Protein AF-A0A9D7LNY9-F1 (afdb_monomer_lite)

Secondary structure (DSSP, 8-state):
-TTS----EEEE-TT--SSHHHHHHHHHHTT-SSEEEE-HHHHHHHHH-THHHHHHHT--S-EEE---HHHHHHHHHHHHHHHHHHTT----------PPPPPP----------

Radius of gyration: 28.65 Å; chains: 1; bounding box: 80×54×70 Å

InterPro domains:
  IPR000631 ATP/ADP-dependent (S)-NAD(P)H-hydrate dehydratase [PF01256] (6-88)
  IPR000631 ATP/ADP-dependent (S)-NAD(P)H-hydrate dehydratase [PS51383] (1-114)
  IPR029056 Ribokinase-like [G3DSA:3.40.1190.20] (2-103)
  IPR029056 Ribokinase-like [SSF53613] (5-76)

Sequence (114 aa):
MLLQTDLQALACGPGLGRSAEALRLLEQSLNAPVQLLLDADALNLLADDGRIDGRLYNRVGPTIPDPAPAEAARLLIARSAKFRATASARPRTGRALSQPHCPERLRHSDCHDH

pLDDT: mean 74.46, std 19.31, range [33.19, 93.5]

Structure (mmCIF, N/CA/C/O backbone):
data_AF-A0A9D7LNY9-F1
#
_entry.id   AF-A0A9D7LNY9-F1
#
loop_
_atom_site.group_PDB
_atom_site.id
_atom_site.type_symbol
_atom_site.label_atom_id
_atom_site.label_alt_id
_atom_site.label_comp_id
_atom_site.label_asym_id
_atom_site.label_entity_id
_atom_site.label_seq_id
_atom_site.pdbx_PDB_ins_code
_atom_site.Cartn_x
_atom_site.Cartn_y
_atom_site.Cartn_z
_atom_site.occupancy
_atom_site.B_iso_or_equiv
_atom_site.auth_seq_id
_atom_site.auth_comp_id
_atom_site.auth_asym_id
_atom_site.auth_atom_id
_atom_site.pdbx_PDB_model_num
ATOM 1 N N . MET A 1 1 ? -13.877 -7.580 28.215 1.00 45.44 1 MET A N 1
ATOM 2 C CA . MET A 1 1 ? -14.579 -8.097 27.025 1.00 45.44 1 MET A CA 1
ATOM 3 C C . MET A 1 1 ? -13.853 -7.538 25.803 1.00 45.44 1 MET A C 1
ATOM 5 O O . MET A 1 1 ? -13.973 -6.355 25.542 1.00 45.44 1 MET A O 1
ATOM 9 N N . LEU A 1 2 ? -13.009 -8.339 25.145 1.00 57.00 2 LEU A N 1
ATOM 10 C CA . LEU A 1 2 ? -12.106 -7.911 24.053 1.00 57.00 2 LEU A CA 1
ATOM 11 C C . LEU A 1 2 ? -12.803 -7.738 22.684 1.00 57.00 2 LEU A C 1
ATOM 13 O O . LEU A 1 2 ? -12.152 -7.447 21.691 1.00 57.00 2 LEU A O 1
ATOM 17 N N . LEU A 1 3 ? -14.112 -7.998 22.622 1.00 62.44 3 LEU A N 1
ATOM 18 C CA . LEU A 1 3 ? -14.866 -8.199 21.377 1.00 62.44 3 LEU A CA 1
ATOM 19 C C . LEU A 1 3 ? -15.822 -7.040 21.039 1.00 62.44 3 LEU A C 1
ATOM 21 O O . LEU A 1 3 ? -16.496 -7.091 20.019 1.00 62.44 3 LEU A O 1
ATOM 25 N N . GLN A 1 4 ? -15.883 -5.999 21.877 1.00 62.31 4 GLN A N 1
ATOM 26 C CA . GLN A 1 4 ? -16.605 -4.747 21.602 1.00 62.31 4 GLN A CA 1
ATOM 27 C C . GLN A 1 4 ? -15.602 -3.620 21.351 1.00 62.31 4 GLN A C 1
ATOM 29 O O . GLN A 1 4 ? -15.582 -2.620 22.064 1.00 62.31 4 GLN A O 1
ATOM 34 N N . THR A 1 5 ? -14.713 -3.812 20.384 1.00 62.81 5 THR A N 1
ATOM 35 C CA . THR A 1 5 ? -13.703 -2.809 20.046 1.00 62.81 5 THR A CA 1
ATOM 36 C C . THR A 1 5 ? -13.866 -2.426 18.589 1.00 62.81 5 THR A C 1
ATOM 38 O O . THR A 1 5 ? -13.820 -3.291 17.717 1.00 62.81 5 THR A O 1
ATOM 41 N N . ASP A 1 6 ? -14.071 -1.133 18.346 1.00 78.50 6 ASP A N 1
ATOM 42 C CA . ASP A 1 6 ? -14.089 -0.556 17.003 1.00 78.50 6 ASP A CA 1
ATOM 43 C C . ASP A 1 6 ? -12.780 -0.867 16.280 1.00 78.50 6 ASP A C 1
ATOM 45 O O . ASP A 1 6 ? -11.744 -0.967 16.922 1.00 78.50 6 ASP A O 1
ATOM 49 N N . LEU A 1 7 ? -12.787 -1.015 14.958 1.00 81.94 7 LEU A N 1
ATOM 50 C CA . LEU A 1 7 ? -11.560 -1.274 14.201 1.00 81.94 7 LEU A CA 1
ATOM 51 C C . LEU A 1 7 ? -10.532 -0.147 14.442 1.00 81.94 7 LEU A C 1
ATOM 53 O O . LEU A 1 7 ? -10.827 1.012 14.174 1.00 81.94 7 LEU A O 1
ATOM 57 N N . GLN A 1 8 ? -9.327 -0.463 14.930 1.00 86.62 8 GLN A N 1
ATOM 58 C CA . GLN A 1 8 ? -8.290 0.550 15.206 1.00 86.62 8 GLN A CA 1
ATOM 59 C C . GLN A 1 8 ? -7.283 0.722 14.064 1.00 86.62 8 GLN A C 1
ATOM 61 O O . GLN A 1 8 ? -6.704 1.801 13.902 1.00 86.62 8 GLN A O 1
ATOM 66 N N . ALA A 1 9 ? -7.058 -0.334 13.280 1.00 89.19 9 ALA A N 1
ATOM 67 C CA . ALA A 1 9 ? -6.094 -0.347 12.189 1.00 89.19 9 ALA A CA 1
ATOM 68 C C . ALA A 1 9 ? -6.515 -1.316 11.077 1.00 89.19 9 ALA A C 1
ATOM 70 O O . ALA A 1 9 ? -7.183 -2.318 11.328 1.00 89.19 9 ALA A O 1
ATOM 71 N N . LEU A 1 10 ? -6.091 -1.017 9.855 1.00 91.50 10 LEU A N 1
ATOM 72 C CA . LEU A 1 10 ? -6.302 -1.807 8.651 1.00 91.50 10 LEU A CA 1
ATOM 73 C C . LEU A 1 10 ? -4.948 -2.058 7.984 1.00 91.50 10 LEU A C 1
ATOM 75 O O . LEU A 1 10 ? -4.171 -1.124 7.809 1.00 91.50 10 LEU A O 1
ATOM 79 N N . ALA A 1 11 ? -4.673 -3.298 7.589 1.00 91.06 11 ALA A N 1
ATOM 80 C CA . ALA A 1 11 ? -3.534 -3.633 6.740 1.00 91.06 11 ALA A CA 1
ATOM 81 C C . ALA A 1 11 ? -4.033 -3.951 5.327 1.00 91.06 11 ALA A C 1
ATOM 83 O O . ALA A 1 11 ? -5.020 -4.667 5.163 1.00 91.06 11 ALA A O 1
ATOM 84 N N . CYS A 1 12 ? -3.368 -3.406 4.312 1.00 91.06 12 CYS A N 1
ATOM 85 C CA . CYS A 1 12 ? -3.715 -3.591 2.909 1.00 91.06 12 CYS A CA 1
ATOM 86 C C . CYS A 1 12 ? -2.449 -3.929 2.118 1.00 91.06 12 CYS A C 1
ATOM 88 O O . CYS A 1 12 ? -1.473 -3.182 2.168 1.00 91.06 12 CYS A O 1
ATOM 90 N N . GLY A 1 13 ? -2.464 -5.049 1.394 1.00 89.31 13 GLY A N 1
ATOM 91 C CA . GLY A 1 13 ? -1.297 -5.475 0.627 1.00 89.31 13 GLY A CA 1
ATOM 92 C C . GLY A 1 13 ? -1.293 -6.954 0.266 1.00 89.31 13 GLY A C 1
ATOM 93 O O . GLY A 1 13 ? -1.518 -7.277 -0.895 1.00 89.31 13 GLY A O 1
ATOM 94 N N . PRO A 1 14 ? -1.054 -7.872 1.214 1.00 86.94 14 PRO A N 1
ATOM 95 C CA . PRO A 1 14 ? -0.834 -9.278 0.886 1.00 86.94 14 PRO A CA 1
ATOM 96 C C . PRO A 1 14 ? -2.032 -9.929 0.178 1.00 86.94 14 PRO A C 1
ATOM 98 O O . PRO A 1 14 ? -3.123 -10.017 0.739 1.00 86.94 14 PRO A O 1
ATOM 101 N N . GLY A 1 15 ? -1.822 -10.411 -1.051 1.00 86.19 15 GLY A N 1
ATOM 102 C CA . GLY A 1 15 ? -2.832 -11.153 -1.813 1.00 86.19 15 GLY A CA 1
ATOM 103 C C . GLY A 1 15 ? -3.926 -10.287 -2.441 1.00 86.19 15 GLY A C 1
ATOM 104 O O . GLY A 1 15 ? -4.917 -10.830 -2.930 1.00 86.19 15 GLY A O 1
ATOM 105 N N . LEU A 1 16 ? -3.760 -8.961 -2.453 1.00 88.31 16 LEU A N 1
ATOM 106 C CA . LEU A 1 16 ? -4.693 -8.038 -3.101 1.00 88.31 16 LEU A CA 1
ATOM 107 C C . LEU A 1 16 ? -4.643 -8.184 -4.632 1.00 88.31 16 LEU A C 1
ATOM 109 O O . LEU A 1 16 ? -5.654 -8.018 -5.317 1.00 88.31 16 LEU A O 1
ATOM 113 N N . GLY A 1 17 ? -3.471 -8.525 -5.174 1.00 90.12 17 GLY A N 1
ATOM 114 C CA . GLY A 1 17 ? -3.232 -8.626 -6.607 1.00 90.12 17 GLY A CA 1
ATOM 115 C C . GLY A 1 17 ? -3.223 -7.266 -7.312 1.00 90.12 17 GLY A C 1
ATOM 116 O O . GLY A 1 17 ? -2.991 -6.222 -6.710 1.00 90.12 17 GLY A O 1
ATOM 117 N N . ARG A 1 18 ? -3.446 -7.281 -8.633 1.00 89.88 18 ARG A N 1
ATOM 118 C CA . ARG A 1 18 ? -3.304 -6.100 -9.515 1.00 89.88 18 ARG A CA 1
ATOM 119 C C . ARG A 1 18 ? -4.527 -5.808 -10.387 1.00 89.88 18 ARG A C 1
ATOM 121 O O . ARG A 1 18 ? -4.425 -5.170 -11.430 1.00 89.88 18 ARG A O 1
ATOM 128 N N . SER A 1 19 ? -5.683 -6.345 -10.015 1.00 92.75 19 SER A N 1
ATOM 129 C CA . SER A 1 19 ? -6.918 -6.160 -10.778 1.00 92.75 19 SER A CA 1
ATOM 130 C C . SER A 1 19 ? -7.521 -4.766 -10.554 1.00 92.75 19 SER A C 1
ATOM 132 O O . SER A 1 19 ? -7.166 -4.049 -9.621 1.00 92.75 19 SER A O 1
ATOM 134 N N . ALA A 1 20 ? -8.501 -4.384 -11.377 1.00 90.44 20 ALA A N 1
ATOM 135 C CA . ALA A 1 20 ? -9.287 -3.174 -11.121 1.00 90.44 20 ALA A CA 1
ATOM 136 C C . ALA A 1 20 ? -10.037 -3.235 -9.772 1.00 90.44 20 ALA A C 1
ATOM 138 O O . ALA A 1 20 ? -10.265 -2.205 -9.139 1.00 90.44 20 ALA A O 1
ATOM 139 N N . GLU A 1 21 ? -10.384 -4.440 -9.310 1.00 91.81 21 GLU A N 1
ATOM 140 C CA . GLU A 1 21 ? -10.997 -4.635 -7.995 1.00 91.81 21 GLU A CA 1
ATOM 141 C C . GLU A 1 21 ? -9.986 -4.415 -6.864 1.00 91.81 21 GLU A C 1
ATOM 143 O O . GLU A 1 21 ? -10.301 -3.743 -5.886 1.00 91.81 21 GLU A O 1
ATOM 148 N N . ALA A 1 22 ? -8.743 -4.879 -7.033 1.00 92.31 22 ALA A N 1
ATOM 149 C CA . ALA A 1 22 ? -7.640 -4.599 -6.112 1.00 92.31 22 ALA A CA 1
ATOM 150 C C . ALA A 1 22 ? -7.459 -3.086 -5.906 1.00 92.31 22 ALA A C 1
ATOM 152 O O . ALA A 1 22 ? -7.364 -2.602 -4.777 1.00 92.31 22 ALA A O 1
ATOM 153 N N . LEU A 1 23 ? -7.516 -2.326 -7.003 1.00 91.88 23 LEU A N 1
ATOM 154 C CA . LEU A 1 23 ? -7.465 -0.869 -6.974 1.00 91.88 23 LEU A CA 1
ATOM 155 C C . LEU A 1 23 ? -8.659 -0.260 -6.219 1.00 91.88 23 LEU A C 1
ATOM 157 O O . LEU A 1 23 ? -8.466 0.607 -5.367 1.00 91.88 23 LEU A O 1
ATOM 161 N N . ARG A 1 24 ? -9.888 -0.734 -6.468 1.00 91.88 24 ARG A N 1
ATOM 162 C CA . ARG A 1 24 ? -11.085 -0.283 -5.731 1.00 91.88 24 ARG A CA 1
ATOM 163 C C . ARG A 1 24 ? -11.006 -0.582 -4.236 1.00 91.88 24 ARG A C 1
ATOM 165 O O . ARG A 1 24 ? -11.481 0.228 -3.439 1.00 91.88 24 ARG A O 1
ATOM 172 N N . LEU A 1 25 ? -10.452 -1.724 -3.843 1.00 92.62 25 LEU A N 1
ATOM 173 C CA . LEU A 1 25 ? -10.281 -2.103 -2.439 1.00 92.62 25 LEU A CA 1
ATOM 174 C C . LEU A 1 25 ? -9.216 -1.247 -1.749 1.00 92.62 25 LEU A C 1
ATOM 176 O O . LEU A 1 25 ? -9.434 -0.779 -0.629 1.00 92.62 25 LEU A O 1
ATOM 180 N N . LEU A 1 26 ? -8.103 -0.967 -2.429 1.00 93.50 26 LEU A N 1
ATOM 181 C CA . LEU A 1 26 ? -7.091 -0.028 -1.945 1.00 93.50 26 LEU A CA 1
ATOM 182 C C . LEU A 1 26 ? -7.689 1.374 -1.763 1.00 93.50 26 LEU A C 1
ATOM 184 O O . LEU A 1 26 ? -7.521 2.004 -0.722 1.00 93.50 26 LEU A O 1
ATOM 188 N N . GLU A 1 27 ? -8.468 1.836 -2.736 1.00 92.62 27 GLU A N 1
ATOM 189 C CA . GLU A 1 27 ? -9.193 3.100 -2.663 1.00 92.62 27 GLU A CA 1
ATOM 190 C C . GLU A 1 27 ? -10.157 3.186 -1.470 1.00 92.62 27 GLU A C 1
ATOM 192 O O . GLU A 1 27 ? -10.237 4.229 -0.823 1.00 92.62 27 GLU A O 1
ATOM 197 N N . GLN A 1 28 ? -10.888 2.111 -1.174 1.00 92.12 28 GLN A N 1
ATOM 198 C CA . GLN A 1 28 ? -11.769 2.034 -0.004 1.00 92.12 28 GLN A CA 1
ATOM 199 C C . GLN A 1 28 ? -10.968 2.041 1.301 1.00 92.12 28 GLN A C 1
ATOM 201 O O . GLN A 1 28 ? -11.326 2.751 2.240 1.00 92.12 28 GLN A O 1
ATOM 206 N N . SER A 1 29 ? -9.849 1.317 1.333 1.00 92.25 29 SER A N 1
ATOM 207 C CA . SER A 1 29 ? -8.941 1.271 2.484 1.00 92.25 29 SER A CA 1
ATOM 208 C C . SER A 1 29 ? -8.386 2.662 2.810 1.00 92.25 29 SER A C 1
ATOM 210 O O . SER A 1 29 ? -8.342 3.063 3.972 1.00 92.25 29 SER A O 1
ATOM 212 N N . LEU A 1 30 ? -8.073 3.455 1.781 1.00 92.00 30 LEU A N 1
ATOM 213 C CA . LEU A 1 30 ? -7.639 4.851 1.905 1.00 92.00 30 LEU A CA 1
ATOM 214 C C . LEU A 1 30 ? -8.724 5.812 2.410 1.00 92.00 30 LEU A C 1
ATOM 216 O O . LEU A 1 30 ? -8.383 6.918 2.831 1.00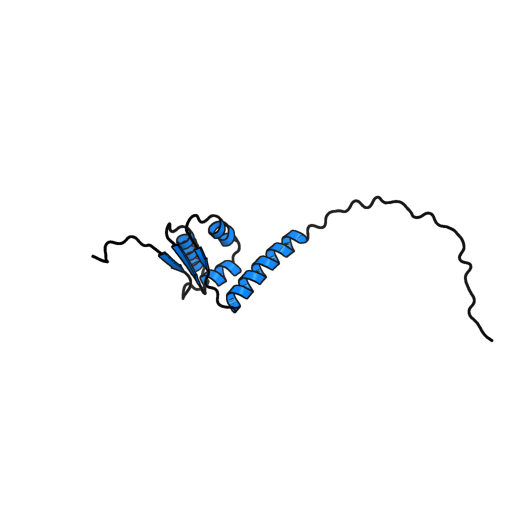 92.00 30 LEU A O 1
ATOM 220 N N . ASN A 1 31 ? -9.996 5.411 2.428 1.00 91.38 31 ASN A N 1
ATOM 221 C CA . ASN A 1 31 ? -11.091 6.194 3.008 1.00 91.38 31 ASN A CA 1
ATOM 222 C C . ASN A 1 31 ? -11.444 5.760 4.440 1.00 91.38 31 ASN A C 1
ATOM 224 O O . ASN A 1 31 ? -12.172 6.473 5.128 1.00 91.38 31 ASN A O 1
ATOM 228 N N . ALA A 1 32 ? -10.940 4.616 4.915 1.00 90.06 32 ALA A N 1
ATOM 229 C CA . ALA A 1 32 ? -11.258 4.117 6.250 1.00 90.06 32 ALA A CA 1
ATOM 230 C C . ALA A 1 32 ? -10.703 5.067 7.333 1.00 90.06 32 ALA A C 1
ATOM 232 O O . ALA A 1 32 ? -9.531 5.434 7.244 1.00 90.06 32 ALA A O 1
ATOM 233 N N . PRO A 1 33 ? -11.460 5.449 8.377 1.00 88.75 33 PRO A N 1
ATOM 234 C CA . PRO A 1 33 ? -11.041 6.459 9.363 1.00 88.75 33 PRO A CA 1
ATOM 235 C C . PRO A 1 33 ? -10.039 5.941 10.418 1.00 88.75 33 PRO A C 1
ATOM 237 O O . PRO A 1 33 ? -9.897 6.526 11.486 1.00 88.75 33 PRO A O 1
ATOM 240 N N . VAL A 1 34 ? -9.355 4.834 10.133 1.00 90.56 34 VAL A N 1
ATOM 241 C CA . VAL A 1 34 ? -8.485 4.093 11.061 1.00 90.56 34 VAL A CA 1
ATOM 242 C C . VAL A 1 34 ? -7.021 4.181 10.623 1.00 90.56 34 VAL A C 1
ATOM 244 O O . VAL A 1 34 ? -6.731 4.699 9.549 1.00 90.56 34 VAL A O 1
ATOM 247 N N . GLN A 1 35 ? -6.065 3.689 11.408 1.00 90.94 35 GLN A N 1
ATOM 248 C CA . GLN A 1 35 ? -4.673 3.613 10.932 1.00 90.94 35 GLN A CA 1
ATOM 249 C C . GLN A 1 35 ? -4.557 2.654 9.740 1.00 90.94 35 GLN A C 1
ATOM 251 O O . GLN A 1 35 ? -5.226 1.625 9.727 1.00 90.94 35 GLN A O 1
ATOM 256 N N . LEU A 1 36 ? -3.729 2.975 8.743 1.00 93.19 36 LEU A N 1
ATOM 257 C CA . LEU A 1 36 ? -3.559 2.149 7.543 1.00 93.19 36 LEU A CA 1
ATOM 258 C C . LEU A 1 36 ? -2.099 1.723 7.360 1.00 93.19 36 LEU A C 1
ATOM 260 O O . LEU A 1 36 ? -1.220 2.570 7.227 1.00 93.19 36 LEU A O 1
ATOM 264 N N . LEU A 1 37 ? -1.854 0.417 7.318 1.00 92.31 37 LEU A N 1
ATOM 265 C CA . LEU A 1 37 ? -0.579 -0.185 6.934 1.00 92.31 37 LEU A CA 1
ATOM 266 C C . LEU A 1 37 ? -0.651 -0.591 5.458 1.00 92.31 37 LEU A C 1
ATOM 268 O O . LEU A 1 37 ? -1.559 -1.330 5.071 1.00 92.31 37 LEU A O 1
ATOM 272 N N . LEU A 1 38 ? 0.277 -0.093 4.644 1.00 92.31 38 LEU A N 1
ATOM 273 C CA . LEU A 1 38 ? 0.377 -0.418 3.220 1.00 92.31 38 LEU A CA 1
ATOM 274 C C . LEU A 1 38 ? 1.603 -1.287 2.967 1.00 92.31 38 LEU A C 1
ATOM 276 O O . LEU A 1 38 ? 2.718 -0.862 3.258 1.00 92.31 38 LEU A O 1
ATOM 280 N N . ASP A 1 39 ? 1.384 -2.457 2.381 1.00 88.94 39 ASP A N 1
ATOM 281 C CA . ASP A 1 39 ? 2.414 -3.469 2.135 1.00 88.94 39 ASP A CA 1
ATOM 282 C C . ASP A 1 39 ? 2.251 -4.081 0.725 1.00 88.94 39 ASP A C 1
ATOM 284 O O . ASP A 1 39 ? 1.206 -3.937 0.079 1.00 88.94 39 ASP A O 1
ATOM 288 N N . ALA A 1 40 ? 3.286 -4.748 0.223 1.00 90.56 40 ALA A N 1
ATOM 289 C CA . ALA A 1 40 ? 3.270 -5.641 -0.930 1.00 90.56 40 ALA A CA 1
ATOM 290 C C . ALA A 1 40 ? 2.502 -5.120 -2.166 1.00 90.56 40 ALA A C 1
ATOM 292 O O . ALA A 1 40 ? 2.922 -4.176 -2.847 1.00 90.56 40 ALA A O 1
ATOM 293 N N . ASP A 1 41 ? 1.366 -5.744 -2.506 1.00 87.75 41 ASP A N 1
ATOM 294 C CA . ASP A 1 41 ? 0.583 -5.398 -3.697 1.00 87.75 41 ASP A CA 1
ATOM 295 C C . ASP A 1 41 ? 0.041 -3.966 -3.644 1.00 87.75 41 ASP A C 1
ATOM 297 O O . ASP A 1 41 ? -0.030 -3.313 -4.683 1.00 87.75 41 ASP A O 1
ATOM 301 N N . ALA A 1 42 ? -0.277 -3.433 -2.459 1.00 89.25 42 ALA A N 1
ATOM 302 C CA . ALA A 1 42 ? -0.759 -2.060 -2.327 1.00 89.25 42 ALA A CA 1
ATOM 303 C C . ALA A 1 42 ? 0.326 -1.047 -2.720 1.00 89.25 42 ALA A C 1
ATOM 305 O O . ALA A 1 42 ? 0.046 -0.065 -3.406 1.00 89.25 42 ALA A O 1
ATOM 306 N N . LEU A 1 43 ? 1.580 -1.313 -2.350 1.00 89.56 43 LEU A N 1
ATOM 307 C CA . LEU A 1 43 ? 2.725 -0.484 -2.729 1.00 89.56 43 LEU A CA 1
ATOM 308 C C . LEU A 1 43 ? 3.057 -0.620 -4.217 1.00 89.56 43 LEU A C 1
ATOM 310 O O . LEU A 1 43 ? 3.398 0.367 -4.869 1.00 89.56 43 LEU A O 1
ATOM 314 N N . ASN A 1 44 ? 2.904 -1.819 -4.782 1.00 89.69 44 ASN A N 1
ATOM 315 C CA . ASN A 1 44 ? 3.036 -2.016 -6.223 1.00 89.69 44 ASN A CA 1
ATOM 316 C C . ASN A 1 44 ? 1.937 -1.266 -7.002 1.00 89.69 44 ASN A C 1
ATOM 318 O O . ASN A 1 44 ? 2.247 -0.596 -7.980 1.00 89.69 44 ASN A O 1
ATOM 322 N N . LEU A 1 45 ? 0.684 -1.298 -6.538 1.00 90.12 45 LEU A N 1
ATOM 323 C CA . LEU A 1 45 ? -0.423 -0.538 -7.131 1.00 90.12 45 LEU A CA 1
ATOM 324 C C . LEU A 1 45 ? -0.204 0.978 -7.043 1.00 90.12 45 LEU A C 1
ATOM 326 O O . LEU A 1 45 ? -0.498 1.685 -8.002 1.00 90.12 45 LEU A O 1
ATOM 330 N N . LEU A 1 46 ? 0.350 1.477 -5.934 1.00 89.00 46 LEU A N 1
ATOM 331 C CA . LEU A 1 46 ? 0.750 2.884 -5.801 1.00 89.00 46 LEU A CA 1
ATOM 332 C C . LEU A 1 46 ? 1.851 3.278 -6.794 1.00 89.00 46 LEU A C 1
ATOM 334 O O . LEU A 1 46 ? 1.843 4.388 -7.329 1.00 89.00 46 LEU A O 1
ATOM 338 N N . ALA A 1 47 ? 2.808 2.382 -7.047 1.00 87.31 47 ALA A N 1
ATOM 339 C CA . ALA A 1 47 ? 3.852 2.624 -8.038 1.00 87.31 47 ALA A CA 1
ATOM 340 C C . ALA A 1 47 ? 3.281 2.669 -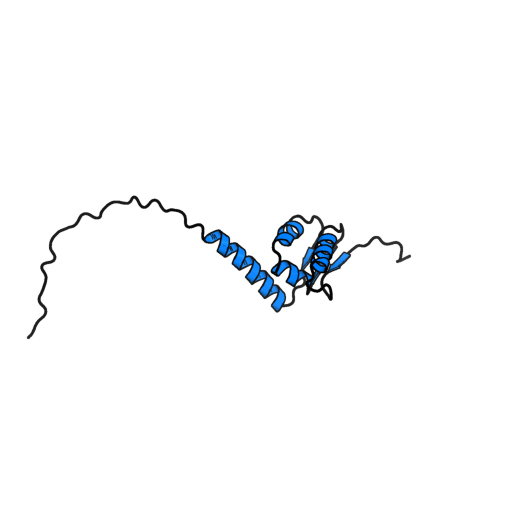9.467 1.00 87.31 47 ALA A C 1
ATOM 342 O O . ALA A 1 47 ? 3.723 3.496 -10.270 1.00 87.31 47 ALA A O 1
ATOM 343 N N . ASP A 1 48 ? 2.295 1.818 -9.757 1.00 87.62 48 ASP A N 1
ATOM 344 C CA . ASP A 1 48 ? 1.714 1.651 -11.090 1.00 87.62 48 ASP A CA 1
ATOM 345 C C . ASP A 1 48 ? 0.656 2.726 -11.427 1.00 87.62 48 ASP A C 1
ATOM 347 O O . ASP A 1 48 ? 0.627 3.218 -12.558 1.00 87.62 48 ASP A O 1
ATOM 351 N N . ASP A 1 49 ? -0.182 3.146 -10.470 1.00 83.56 49 ASP A N 1
ATOM 352 C CA . ASP A 1 49 ? -1.246 4.139 -10.683 1.00 83.56 49 ASP A CA 1
ATOM 353 C C . ASP A 1 49 ? -1.067 5.400 -9.816 1.00 83.56 49 ASP A C 1
ATOM 355 O O . ASP A 1 49 ? -1.366 5.458 -8.623 1.00 83.56 49 ASP A O 1
ATOM 359 N N . GLY A 1 50 ? -0.647 6.488 -10.466 1.00 77.38 50 GLY A N 1
ATOM 360 C CA . GLY A 1 50 ? -0.471 7.786 -9.815 1.00 77.38 50 GLY A CA 1
ATOM 361 C C . GLY A 1 50 ? -1.751 8.506 -9.391 1.00 77.38 50 GLY A C 1
ATOM 362 O O . GLY A 1 50 ? -1.651 9.519 -8.702 1.00 77.38 50 GLY A O 1
ATOM 363 N N . ARG A 1 51 ? -2.943 8.039 -9.779 1.00 81.81 51 ARG A N 1
ATOM 364 C CA . ARG A 1 51 ? -4.221 8.642 -9.354 1.00 81.81 51 ARG A CA 1
ATOM 365 C C . ARG A 1 51 ? -4.461 8.440 -7.859 1.00 81.81 51 ARG A C 1
ATOM 367 O O . ARG A 1 51 ? -5.130 9.257 -7.226 1.00 81.81 51 ARG A O 1
ATOM 374 N N . ILE A 1 52 ? -3.882 7.383 -7.297 1.00 85.00 52 ILE A N 1
ATOM 375 C CA . ILE A 1 52 ? -4.010 7.013 -5.889 1.00 85.00 52 ILE A CA 1
ATOM 376 C C . ILE A 1 52 ? -3.152 7.926 -4.993 1.00 85.00 52 ILE A C 1
ATOM 378 O O . ILE A 1 52 ? -3.546 8.214 -3.862 1.00 85.00 52 ILE A O 1
ATOM 382 N N . ASP A 1 53 ? -2.039 8.464 -5.514 1.00 85.31 53 ASP A N 1
ATOM 383 C CA . ASP A 1 53 ? -1.118 9.353 -4.783 1.00 85.31 53 ASP A CA 1
ATOM 384 C C . ASP A 1 53 ? -1.853 10.528 -4.118 1.00 85.31 53 ASP A C 1
ATOM 386 O O . ASP A 1 53 ? -1.575 10.879 -2.973 1.00 85.31 53 ASP A O 1
ATOM 390 N N . GLY A 1 54 ? -2.811 11.136 -4.828 1.00 85.50 54 GLY A N 1
ATOM 391 C CA . GLY A 1 54 ? -3.580 12.270 -4.310 1.00 85.50 54 GLY A CA 1
ATOM 392 C C . GLY A 1 54 ? -4.505 11.887 -3.154 1.00 85.50 54 GLY A C 1
ATOM 393 O O . GLY A 1 54 ? -4.671 12.661 -2.214 1.00 85.50 54 GLY A O 1
ATOM 394 N N . ARG A 1 55 ? -5.076 10.678 -3.186 1.00 87.50 55 ARG A N 1
ATOM 395 C CA . ARG A 1 55 ? -5.915 10.163 -2.093 1.00 87.50 55 ARG A CA 1
ATOM 396 C C . ARG A 1 55 ? -5.089 9.828 -0.864 1.00 87.50 55 ARG A C 1
ATOM 398 O O . ARG A 1 55 ? -5.496 10.165 0.240 1.00 87.50 55 ARG A O 1
ATOM 405 N N . LEU A 1 56 ? -3.929 9.209 -1.070 1.00 88.56 56 LEU A N 1
ATOM 406 C CA . LEU A 1 56 ? -2.983 8.928 0.001 1.00 88.56 56 LEU A CA 1
ATOM 407 C C . LEU A 1 56 ? -2.497 10.224 0.665 1.00 88.56 56 LEU A C 1
ATOM 409 O O . LEU A 1 56 ? -2.470 10.305 1.887 1.00 88.56 56 LEU A O 1
ATOM 413 N N . TYR A 1 57 ? -2.179 11.252 -0.127 1.00 87.69 57 TYR A N 1
ATOM 414 C CA . TYR A 1 57 ? -1.740 12.555 0.382 1.00 87.69 57 TYR A CA 1
ATOM 415 C C . TYR A 1 57 ? -2.830 13.298 1.170 1.00 87.69 57 TYR A C 1
ATOM 417 O O . TYR A 1 57 ? -2.540 13.911 2.192 1.00 87.69 57 TYR A O 1
ATOM 425 N N . ASN A 1 58 ? -4.087 13.226 0.721 1.00 88.50 58 ASN A N 1
ATOM 426 C CA . ASN A 1 58 ? -5.214 13.905 1.372 1.00 88.50 58 ASN A CA 1
ATOM 427 C C . ASN A 1 58 ? -5.807 13.126 2.558 1.00 88.50 58 ASN A C 1
ATOM 429 O O . ASN A 1 58 ? -6.798 13.561 3.151 1.00 88.50 58 ASN A O 1
ATOM 433 N N . ARG A 1 59 ? -5.257 11.958 2.891 1.00 89.88 59 ARG A N 1
ATOM 434 C CA . ARG A 1 59 ? -5.774 11.117 3.965 1.00 89.88 59 ARG A CA 1
ATOM 435 C C . ARG A 1 59 ? -5.508 11.760 5.329 1.00 89.88 59 ARG A C 1
ATOM 437 O O . ARG A 1 59 ? -4.387 12.134 5.645 1.00 89.88 59 ARG A O 1
ATOM 444 N N . VAL A 1 60 ? -6.553 11.839 6.154 1.00 83.88 60 VAL A N 1
ATOM 445 C CA . VAL A 1 60 ? -6.488 12.423 7.510 1.00 83.88 60 VAL A CA 1
ATOM 446 C C . VAL A 1 60 ? -5.921 11.431 8.541 1.00 83.88 60 VAL A C 1
ATOM 448 O O . VAL A 1 60 ? -5.313 11.841 9.525 1.00 83.88 60 VAL A O 1
ATOM 451 N N . GLY A 1 61 ? -6.110 10.124 8.326 1.00 84.62 61 GLY A N 1
ATOM 452 C CA . GLY A 1 61 ? -5.639 9.069 9.230 1.00 84.62 61 GLY A CA 1
ATOM 453 C C . GLY A 1 61 ? -4.166 8.684 9.012 1.00 84.62 61 GLY A C 1
ATOM 454 O O . GLY A 1 61 ? -3.680 8.767 7.878 1.00 84.62 61 GLY A O 1
ATOM 455 N N . PRO A 1 62 ? -3.450 8.202 10.050 1.00 87.81 62 PRO A N 1
ATOM 456 C CA . PRO A 1 62 ? -2.056 7.793 9.912 1.00 87.81 62 PRO A CA 1
ATOM 457 C C . PRO A 1 62 ? -1.912 6.684 8.871 1.00 87.81 62 PRO A C 1
ATOM 459 O O . PRO A 1 62 ? -2.707 5.739 8.844 1.00 87.81 62 PRO A O 1
ATOM 462 N N . THR A 1 63 ? -0.889 6.803 8.028 1.00 91.56 63 THR A N 1
ATOM 463 C CA . THR A 1 63 ? -0.542 5.776 7.046 1.00 91.56 63 THR A CA 1
ATOM 464 C C . THR A 1 63 ? 0.923 5.410 7.183 1.00 91.56 63 THR A C 1
ATOM 466 O O . THR A 1 63 ? 1.787 6.283 7.144 1.00 91.56 63 THR A O 1
ATOM 469 N N . ILE A 1 64 ? 1.185 4.120 7.355 1.00 90.19 64 ILE A N 1
ATOM 470 C CA . ILE A 1 64 ? 2.521 3.557 7.510 1.00 90.19 64 ILE A CA 1
ATOM 471 C C . ILE A 1 64 ? 2.762 2.665 6.290 1.00 90.19 64 ILE A C 1
ATOM 473 O O . ILE A 1 64 ? 2.101 1.639 6.157 1.00 90.19 64 ILE A O 1
ATOM 477 N N . PRO A 1 65 ? 3.632 3.056 5.351 1.00 85.81 65 PRO A N 1
ATOM 478 C CA . PRO A 1 65 ? 4.097 2.154 4.308 1.00 85.81 65 PRO A CA 1
ATOM 479 C C . PRO A 1 65 ? 5.211 1.251 4.858 1.00 85.81 65 PRO A C 1
ATOM 481 O O . PRO A 1 65 ? 6.141 1.754 5.489 1.00 85.81 65 PRO A O 1
ATOM 484 N N . ASP A 1 66 ? 5.144 -0.049 4.576 1.00 85.81 66 ASP A N 1
ATOM 485 C CA . ASP A 1 66 ? 6.171 -1.041 4.934 1.00 85.81 66 ASP A CA 1
ATOM 486 C C . ASP A 1 66 ? 6.712 -1.751 3.676 1.00 85.81 66 ASP A C 1
ATOM 488 O O . ASP A 1 66 ? 6.348 -2.886 3.390 1.00 85.81 66 ASP A O 1
ATOM 492 N N . PRO A 1 67 ? 7.506 -1.057 2.835 1.00 84.62 67 PRO A N 1
ATOM 493 C CA . PRO A 1 67 ? 7.987 -1.610 1.574 1.00 84.62 67 PRO A CA 1
ATOM 494 C C . PRO A 1 67 ? 9.161 -2.573 1.747 1.00 84.62 67 PRO A C 1
ATOM 496 O O . PRO A 1 67 ? 10.184 -2.232 2.349 1.00 84.62 67 PRO A O 1
ATOM 499 N N . ALA A 1 68 ? 9.123 -3.697 1.030 1.00 84.69 68 ALA A N 1
ATOM 500 C CA . ALA A 1 68 ? 10.339 -4.448 0.734 1.00 84.69 68 ALA A CA 1
ATOM 501 C C . ALA A 1 68 ? 11.297 -3.609 -0.150 1.00 84.69 68 ALA A C 1
ATOM 503 O O . ALA A 1 68 ? 10.856 -2.727 -0.898 1.00 84.69 68 ALA A O 1
ATOM 504 N N . PRO A 1 69 ? 12.617 -3.896 -0.174 1.00 85.12 69 PRO A N 1
ATOM 505 C CA . PRO A 1 69 ? 13.581 -3.099 -0.945 1.00 85.12 69 PRO A CA 1
ATOM 506 C C . PRO A 1 69 ? 13.235 -2.934 -2.435 1.00 85.12 69 PRO A C 1
ATOM 508 O O . PRO A 1 69 ? 13.432 -1.863 -3.011 1.00 85.12 69 PRO A O 1
ATOM 511 N N . ALA A 1 70 ? 12.681 -3.974 -3.066 1.00 80.94 70 ALA A N 1
ATOM 512 C CA . ALA A 1 70 ? 12.265 -3.924 -4.468 1.00 80.94 70 ALA A CA 1
ATOM 513 C C . ALA A 1 70 ? 11.047 -3.007 -4.701 1.00 80.94 70 ALA A C 1
ATOM 515 O O . ALA A 1 70 ? 10.964 -2.339 -5.733 1.00 80.94 70 ALA A O 1
ATOM 516 N N . GLU A 1 71 ? 10.117 -2.948 -3.749 1.00 84.19 71 GLU A N 1
ATOM 517 C CA . GLU A 1 71 ? 8.919 -2.101 -3.809 1.00 84.19 71 GLU A CA 1
ATOM 518 C C . GLU A 1 71 ? 9.278 -0.638 -3.580 1.00 84.19 71 GLU A C 1
ATOM 520 O O . GLU A 1 71 ? 8.857 0.226 -4.350 1.00 84.19 71 GLU A O 1
ATOM 525 N N . ALA A 1 72 ? 10.147 -0.369 -2.601 1.00 83.88 72 ALA A N 1
ATOM 526 C CA . ALA A 1 72 ? 10.709 0.958 -2.382 1.00 83.88 72 ALA A CA 1
ATOM 527 C C . ALA A 1 72 ? 11.413 1.475 -3.646 1.00 83.88 72 ALA A C 1
ATOM 529 O O . ALA A 1 72 ? 11.173 2.604 -4.073 1.00 83.88 72 ALA A O 1
ATOM 530 N N . ALA A 1 73 ? 12.229 0.637 -4.298 1.00 82.75 73 ALA A N 1
ATOM 531 C CA . ALA A 1 73 ? 12.893 1.000 -5.546 1.00 82.75 73 ALA A CA 1
ATOM 532 C C . ALA A 1 73 ? 11.890 1.344 -6.663 1.00 82.75 73 ALA A C 1
ATOM 534 O O . ALA A 1 73 ? 12.055 2.363 -7.335 1.00 82.75 73 ALA A O 1
ATOM 535 N N . ARG A 1 74 ? 10.827 0.545 -6.843 1.00 83.56 74 ARG A N 1
ATOM 536 C CA . ARG A 1 74 ? 9.770 0.829 -7.834 1.00 83.56 74 ARG A CA 1
ATOM 537 C C . ARG A 1 74 ? 9.048 2.142 -7.547 1.00 83.56 74 ARG A C 1
ATOM 539 O O . ARG A 1 74 ? 8.896 2.946 -8.464 1.00 83.56 74 ARG A O 1
ATOM 546 N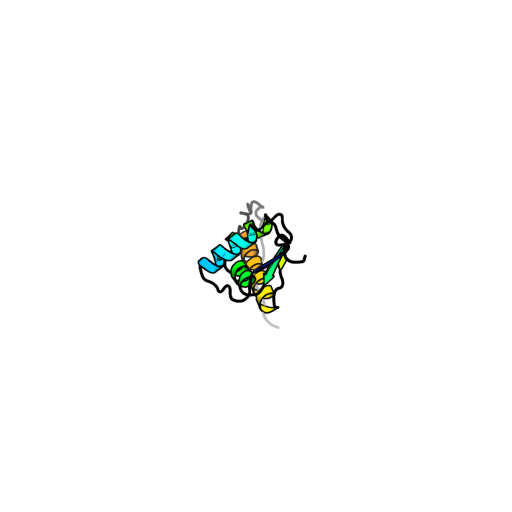 N . LEU A 1 75 ? 8.660 2.385 -6.296 1.00 83.94 75 LEU A N 1
ATOM 547 C CA . LEU A 1 75 ? 8.005 3.627 -5.877 1.00 83.94 75 LEU A CA 1
ATOM 548 C C . LEU A 1 75 ? 8.890 4.850 -6.135 1.00 83.94 75 LEU A C 1
ATOM 550 O O . LEU A 1 75 ? 8.432 5.844 -6.704 1.00 83.94 75 LEU A O 1
ATOM 554 N N . LEU A 1 76 ? 10.172 4.762 -5.770 1.00 85.81 76 LEU A N 1
ATOM 555 C CA . LEU A 1 76 ? 11.144 5.826 -6.011 1.00 85.81 76 LEU A CA 1
ATOM 556 C C . LEU A 1 76 ? 11.296 6.103 -7.508 1.00 85.81 76 LEU A C 1
ATOM 558 O O . LEU A 1 76 ? 11.171 7.253 -7.922 1.00 85.81 76 LEU A O 1
ATOM 562 N N . ILE A 1 77 ? 11.484 5.071 -8.335 1.00 85.88 77 ILE A N 1
ATOM 563 C CA . ILE A 1 77 ? 11.602 5.223 -9.793 1.00 85.88 77 ILE A CA 1
ATOM 564 C C . ILE A 1 77 ? 10.336 5.856 -10.381 1.00 85.88 77 ILE A C 1
ATOM 566 O O . ILE A 1 77 ? 10.440 6.823 -11.139 1.00 85.88 77 ILE A O 1
ATOM 570 N N . ALA A 1 78 ? 9.149 5.367 -10.010 1.00 83.25 78 ALA A N 1
ATOM 571 C CA . ALA A 1 78 ? 7.872 5.894 -10.490 1.00 83.25 78 ALA A CA 1
ATOM 572 C C . ALA A 1 78 ? 7.704 7.382 -10.138 1.00 83.25 78 ALA A C 1
ATOM 574 O O . ALA A 1 78 ? 7.288 8.194 -10.972 1.00 83.25 78 ALA A O 1
ATOM 575 N N . ARG A 1 79 ? 8.086 7.779 -8.919 1.00 82.56 79 ARG A N 1
ATOM 576 C CA . ARG A 1 79 ? 7.986 9.172 -8.469 1.00 82.56 79 ARG A CA 1
ATOM 577 C C . ARG A 1 79 ? 9.065 10.071 -9.076 1.00 82.56 79 ARG A C 1
ATOM 579 O O . ARG A 1 79 ? 8.765 11.203 -9.461 1.00 82.56 79 ARG A O 1
ATOM 586 N N . SER A 1 80 ? 10.290 9.577 -9.237 1.00 78.31 80 SER A N 1
ATOM 587 C CA . SER A 1 80 ? 11.373 10.299 -9.914 1.00 78.31 80 SER A CA 1
ATOM 588 C C . SER A 1 80 ? 11.093 10.495 -11.407 1.00 78.31 80 SER A C 1
ATOM 590 O O . SER A 1 80 ? 11.412 11.552 -11.956 1.00 78.31 80 SER A O 1
ATOM 592 N N . ALA A 1 81 ? 10.452 9.527 -12.069 1.00 70.31 81 ALA A N 1
ATOM 593 C CA . ALA A 1 81 ? 10.007 9.658 -13.455 1.00 70.31 81 ALA A CA 1
ATOM 594 C C . ALA A 1 81 ? 8.943 10.760 -13.609 1.00 70.31 81 ALA A C 1
ATOM 596 O O . ALA A 1 81 ? 9.060 11.593 -14.511 1.00 70.31 81 ALA A O 1
ATOM 597 N N . LYS A 1 82 ? 7.970 10.837 -12.684 1.00 59.59 82 LYS A N 1
ATOM 598 C CA . LYS A 1 82 ? 6.980 11.932 -12.631 1.00 59.59 82 LYS A CA 1
ATOM 599 C C . LYS A 1 82 ? 7.654 13.306 -12.479 1.00 59.59 82 LYS A C 1
ATOM 601 O O . LYS A 1 82 ? 7.317 14.227 -13.218 1.00 59.59 82 LYS A O 1
ATOM 606 N N . PHE A 1 83 ? 8.651 13.437 -11.598 1.00 55.97 83 PHE A N 1
ATOM 607 C CA . PHE A 1 83 ? 9.399 14.693 -11.422 1.00 55.97 83 PHE A CA 1
ATOM 608 C C . PHE A 1 83 ? 10.179 15.109 -12.686 1.00 55.97 83 PHE A C 1
ATOM 610 O O . PHE A 1 83 ? 10.154 16.275 -13.088 1.00 55.97 83 PHE A O 1
ATOM 617 N N . ARG A 1 84 ? 10.828 14.156 -13.372 1.00 53.25 84 ARG A N 1
ATOM 618 C CA . ARG A 1 84 ? 11.543 14.424 -14.634 1.00 53.25 84 ARG A CA 1
ATOM 619 C C . ARG A 1 84 ? 10.615 14.835 -15.778 1.00 53.25 84 ARG A C 1
ATOM 621 O O . ARG A 1 84 ? 11.006 15.684 -16.574 1.00 53.25 84 ARG A O 1
ATOM 628 N N . ALA A 1 85 ? 9.400 14.289 -15.849 1.00 51.66 85 ALA A N 1
ATOM 629 C CA . ALA A 1 85 ? 8.415 14.689 -16.855 1.00 51.66 85 ALA A CA 1
ATOM 630 C C . ALA A 1 85 ? 7.992 16.163 -16.697 1.00 51.66 85 ALA A C 1
ATOM 632 O O . ALA A 1 85 ? 7.834 16.869 -17.690 1.00 51.66 85 ALA A O 1
ATOM 633 N N . THR A 1 86 ? 7.899 16.666 -15.461 1.00 51.69 86 THR A N 1
ATOM 634 C CA . THR A 1 86 ? 7.557 18.074 -15.183 1.00 51.69 86 THR A CA 1
ATOM 635 C C . THR A 1 86 ? 8.715 19.061 -15.378 1.00 51.69 86 THR A C 1
ATOM 637 O O . THR A 1 86 ? 8.475 20.252 -15.549 1.00 51.69 86 THR A O 1
ATOM 640 N N . ALA A 1 87 ? 9.967 18.590 -15.412 1.00 53.84 87 ALA A N 1
ATOM 641 C CA . ALA A 1 87 ? 11.157 19.431 -15.595 1.00 53.84 87 ALA A CA 1
ATOM 642 C C . ALA A 1 87 ? 11.561 19.645 -17.072 1.00 53.84 87 ALA A C 1
ATOM 644 O O . ALA A 1 87 ? 12.478 20.411 -17.358 1.00 53.84 87 ALA A O 1
ATOM 645 N N . SER A 1 88 ? 10.880 18.999 -18.029 1.00 48.69 88 SER A N 1
ATOM 646 C CA . SER A 1 88 ? 11.143 19.148 -19.472 1.00 48.69 88 SER A CA 1
ATOM 647 C C . SER A 1 88 ? 10.418 20.340 -20.121 1.00 48.69 88 SER A C 1
ATOM 649 O O . SER A 1 88 ? 10.554 20.556 -21.331 1.00 48.69 88 SER A O 1
ATOM 651 N N . ALA A 1 89 ? 9.671 21.147 -19.362 1.00 49.72 89 ALA A N 1
ATOM 652 C CA . ALA A 1 89 ? 9.174 22.431 -19.846 1.00 49.72 89 ALA A CA 1
ATOM 653 C C . ALA A 1 89 ? 10.350 23.416 -19.931 1.00 49.72 89 ALA A C 1
ATOM 655 O O . ALA A 1 89 ? 10.603 24.212 -19.031 1.00 49.72 89 ALA A O 1
ATOM 656 N N . ARG A 1 90 ? 11.115 23.312 -21.021 1.00 48.75 90 ARG A N 1
ATOM 657 C CA . ARG A 1 90 ? 12.190 24.234 -21.388 1.00 48.75 90 ARG A CA 1
ATOM 658 C C . ARG A 1 90 ? 11.652 25.668 -21.272 1.00 48.75 90 ARG A C 1
ATOM 660 O O . ARG A 1 90 ? 10.752 26.010 -22.045 1.00 48.75 90 ARG A O 1
ATOM 667 N N . PRO A 1 91 ? 12.167 26.530 -20.375 1.00 43.97 91 PRO A N 1
ATOM 668 C CA . PRO A 1 91 ? 11.852 27.942 -20.473 1.00 43.97 91 PRO A CA 1
ATOM 669 C C . PRO 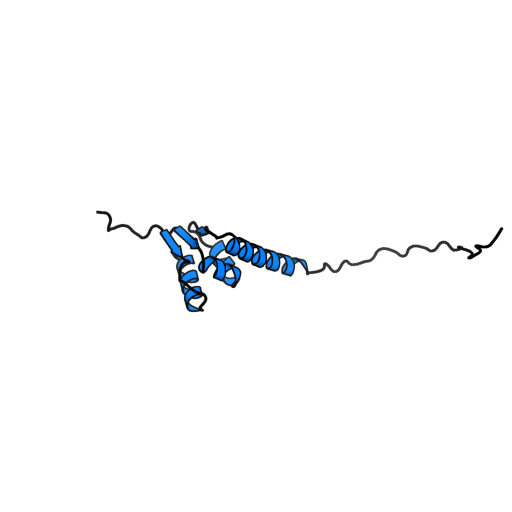A 1 91 ? 12.347 28.395 -21.846 1.00 43.97 91 PRO A C 1
ATOM 671 O O . PRO A 1 91 ? 13.503 28.161 -22.213 1.00 43.97 91 PRO A O 1
ATOM 674 N N . ARG A 1 92 ? 11.455 28.988 -22.645 1.00 51.56 92 ARG A N 1
ATOM 675 C CA . ARG A 1 92 ? 11.845 29.737 -23.840 1.00 51.56 92 ARG A CA 1
ATOM 676 C C . ARG A 1 92 ? 12.699 30.900 -23.349 1.00 51.56 92 ARG A C 1
ATOM 678 O O . ARG A 1 92 ? 12.184 31.967 -23.041 1.00 51.56 92 ARG A O 1
ATOM 685 N N . THR A 1 93 ? 14.000 30.674 -23.215 1.00 46.69 93 THR A N 1
ATOM 686 C CA . THR A 1 93 ? 14.972 31.731 -22.992 1.00 46.69 93 THR A CA 1
ATOM 687 C C . THR A 1 93 ? 14.939 32.624 -24.224 1.00 46.69 93 THR A C 1
ATOM 689 O O . THR A 1 93 ? 15.394 32.251 -25.305 1.00 46.69 93 THR A O 1
ATOM 692 N N . GLY A 1 94 ? 14.331 33.801 -24.066 1.00 50.06 94 GLY A N 1
ATOM 693 C CA . GLY A 1 94 ? 14.484 34.913 -24.989 1.00 50.06 94 GLY A CA 1
ATOM 694 C C . GLY A 1 94 ? 15.957 35.295 -25.025 1.00 50.06 94 GLY A C 1
ATOM 695 O O . GLY A 1 94 ? 16.453 36.006 -24.158 1.00 50.06 94 GLY A O 1
ATOM 696 N N . ARG A 1 95 ? 16.679 34.763 -26.008 1.00 46.38 95 ARG 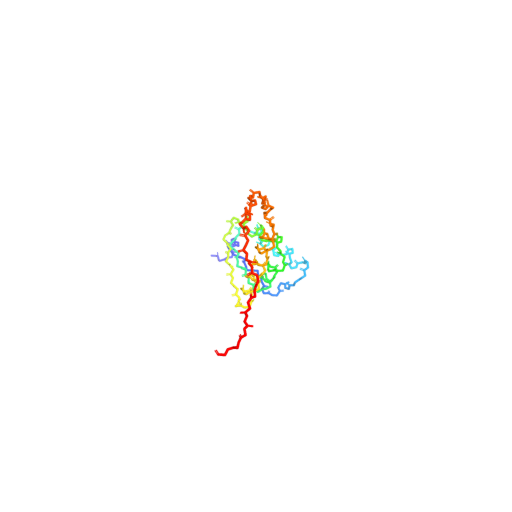A N 1
ATOM 697 C CA . ARG A 1 95 ? 18.051 35.153 -26.307 1.00 46.38 95 ARG A CA 1
ATOM 698 C C . ARG A 1 95 ? 18.000 36.445 -27.111 1.00 46.38 95 ARG A C 1
ATOM 700 O O . ARG A 1 95 ? 17.949 36.414 -28.333 1.00 46.38 95 ARG A O 1
ATOM 707 N N . ALA A 1 96 ? 18.019 37.567 -26.405 1.00 55.44 96 ALA A N 1
ATOM 708 C CA . ALA A 1 96 ? 18.426 38.853 -26.951 1.00 55.44 96 ALA A CA 1
ATOM 709 C C . ALA A 1 96 ? 19.649 39.324 -26.161 1.00 55.44 96 ALA A C 1
ATOM 711 O O . ALA A 1 96 ? 19.534 40.108 -25.230 1.00 55.44 96 ALA A O 1
ATOM 712 N N . LEU A 1 97 ? 20.822 38.789 -26.503 1.00 50.16 97 LEU A N 1
ATOM 713 C CA . LEU A 1 97 ? 22.096 39.399 -26.139 1.00 50.16 97 LEU A CA 1
ATOM 714 C C . LEU A 1 97 ? 22.967 39.423 -27.395 1.00 50.16 97 LEU A C 1
ATOM 716 O O . LEU A 1 97 ? 23.479 38.398 -27.839 1.00 50.16 97 LEU A O 1
ATOM 720 N N . SER A 1 98 ? 22.952 40.614 -27.990 1.00 48.81 98 SER A N 1
ATOM 721 C CA . SER A 1 98 ? 24.036 41.356 -28.631 1.00 48.81 98 SER A CA 1
ATOM 722 C C . SER A 1 98 ? 25.091 40.582 -29.423 1.00 48.81 98 SER A C 1
ATOM 724 O O . SER A 1 98 ? 25.839 39.761 -28.899 1.00 48.81 98 SER A O 1
ATOM 726 N N . GLN A 1 99 ? 25.184 40.947 -30.703 1.00 53.22 99 GLN A N 1
ATOM 727 C CA . GLN A 1 99 ? 26.279 40.610 -31.609 1.00 53.22 99 GLN A CA 1
ATOM 728 C C . GLN A 1 99 ? 27.643 40.910 -30.960 1.00 53.22 99 GLN A C 1
ATOM 730 O O . GLN A 1 99 ? 27.843 42.030 -30.484 1.00 53.22 99 GLN A O 1
ATOM 735 N N . PRO A 1 100 ? 28.614 39.983 -30.989 1.00 42.75 100 PRO A N 1
ATOM 736 C CA . PRO A 1 100 ? 30.004 40.360 -30.838 1.00 42.75 100 PRO A CA 1
ATOM 737 C C . PRO A 1 100 ? 30.470 41.023 -32.138 1.00 42.75 100 PRO A C 1
ATOM 739 O O . PRO A 1 100 ? 30.452 40.435 -33.218 1.00 42.75 100 PRO A O 1
ATOM 742 N N . HIS A 1 101 ? 30.853 42.284 -31.998 1.00 40.62 101 HIS A N 1
ATOM 743 C CA . HIS A 1 101 ? 31.591 43.070 -32.972 1.00 40.62 101 HIS A CA 1
ATOM 744 C C . HIS A 1 101 ? 32.853 42.295 -33.403 1.00 40.62 101 HIS A C 1
ATOM 746 O O . HIS A 1 101 ? 33.638 41.876 -32.553 1.00 40.62 101 HIS A O 1
ATOM 752 N N . CYS A 1 102 ? 33.032 42.075 -34.708 1.00 33.19 102 CYS A N 1
ATOM 753 C CA . CYS A 1 102 ? 34.263 41.532 -35.282 1.00 33.19 102 CYS A CA 1
ATOM 754 C C . CYS A 1 102 ? 35.413 42.538 -35.131 1.00 33.19 102 CYS A C 1
ATOM 756 O O . CYS A 1 102 ? 35.282 43.652 -35.638 1.00 33.19 102 CYS A O 1
ATOM 758 N N . PRO A 1 103 ? 36.578 42.156 -34.588 1.00 43.50 103 PRO A N 1
ATOM 759 C CA . PRO A 1 103 ? 37.830 42.715 -35.051 1.00 43.50 103 PRO A CA 1
ATOM 760 C C . PRO A 1 103 ? 38.346 41.861 -36.216 1.00 43.50 103 PRO A C 1
ATOM 762 O O . PRO A 1 103 ? 38.558 40.653 -36.099 1.00 43.50 103 PRO A O 1
ATOM 765 N N . GLU A 1 104 ? 38.506 42.511 -37.365 1.00 44.09 104 GLU A N 1
ATOM 766 C CA . GLU A 1 104 ? 39.256 42.002 -38.507 1.00 44.09 104 GLU A CA 1
ATOM 767 C C . GLU A 1 104 ? 40.654 41.503 -38.104 1.00 44.09 104 GLU A C 1
ATOM 769 O O . GLU A 1 104 ? 41.307 42.067 -37.225 1.00 44.09 104 GLU A O 1
ATOM 774 N N . ARG A 1 105 ? 41.156 40.566 -38.925 1.00 41.91 105 ARG A N 1
ATOM 775 C CA . ARG A 1 105 ? 42.579 40.283 -39.195 1.00 41.91 105 ARG A CA 1
ATOM 776 C C . ARG A 1 105 ? 43.211 39.140 -38.388 1.00 41.91 105 ARG A C 1
ATOM 778 O O . ARG A 1 105 ? 44.141 39.338 -37.619 1.00 41.91 105 ARG A O 1
ATOM 785 N N . LEU A 1 106 ? 42.836 37.909 -38.740 1.00 39.56 106 LEU A N 1
ATOM 786 C CA . LEU A 1 106 ? 43.815 36.823 -38.845 1.00 39.56 106 LEU A CA 1
ATOM 787 C C . LEU A 1 106 ? 44.173 36.640 -40.323 1.00 39.56 106 LEU A C 1
ATOM 789 O O . LEU A 1 106 ? 43.403 36.074 -41.097 1.00 39.56 106 LEU A O 1
ATOM 793 N N . ARG A 1 107 ? 45.351 37.144 -40.713 1.00 44.66 107 ARG A N 1
ATOM 794 C CA . ARG A 1 107 ? 46.039 36.630 -41.900 1.00 44.66 107 ARG A CA 1
ATOM 795 C C . ARG A 1 107 ? 46.419 35.181 -41.595 1.00 44.66 107 ARG A C 1
ATOM 797 O O . ARG A 1 107 ? 46.994 34.897 -40.550 1.00 44.66 107 ARG A O 1
ATOM 804 N N . HIS A 1 108 ? 45.994 34.299 -42.486 1.00 41.97 108 HIS A N 1
ATOM 805 C CA . HIS A 1 108 ? 46.360 32.894 -42.534 1.00 41.97 108 HIS A CA 1
ATOM 806 C C . HIS A 1 108 ? 47.855 32.701 -42.803 1.00 41.97 108 HIS A C 1
ATOM 808 O O . HIS A 1 108 ? 48.416 33.496 -43.553 1.00 41.97 108 HIS A O 1
ATOM 814 N N . SER A 1 109 ? 48.357 31.565 -42.295 1.00 43.09 109 SER A N 1
ATOM 815 C CA . SER A 1 109 ? 49.428 30.719 -42.856 1.00 43.09 109 SER A CA 1
ATOM 816 C C . SER A 1 109 ? 50.834 31.347 -42.880 1.00 43.09 109 SER A C 1
ATOM 818 O O . SER A 1 109 ? 51.001 32.494 -43.256 1.00 43.09 109 SER A O 1
ATOM 820 N N . ASP A 1 110 ? 51.902 30.701 -42.415 1.00 42.16 110 ASP A N 1
ATOM 821 C CA . ASP A 1 110 ? 52.291 29.340 -42.768 1.00 42.16 110 ASP A CA 1
ATOM 822 C C . ASP A 1 110 ? 53.085 28.632 -41.661 1.00 42.16 110 ASP A C 1
ATOM 824 O O . ASP A 1 110 ? 54.010 29.177 -41.058 1.00 42.16 110 ASP A O 1
ATOM 828 N N . CYS A 1 111 ? 52.740 27.361 -41.464 1.00 43.66 111 CYS A N 1
ATOM 829 C CA . CYS A 1 111 ? 53.667 26.329 -41.028 1.00 43.66 111 CYS A CA 1
ATOM 830 C C . CYS A 1 111 ? 54.485 25.889 -42.255 1.00 43.66 111 CYS A C 1
ATOM 832 O O . CYS A 1 111 ? 53.852 25.413 -43.194 1.00 43.66 111 CYS A O 1
ATOM 834 N N . HIS A 1 112 ? 55.821 25.971 -42.242 1.00 39.41 112 HIS A N 1
ATOM 835 C CA . HIS A 1 112 ? 56.730 24.953 -42.816 1.00 39.41 112 HIS A CA 1
ATOM 836 C C . HIS A 1 112 ? 58.217 25.312 -42.599 1.00 39.41 112 HIS A C 1
ATOM 838 O O . HIS A 1 112 ? 58.654 26.402 -42.952 1.00 39.41 112 HIS A O 1
ATOM 844 N N . ASP A 1 113 ? 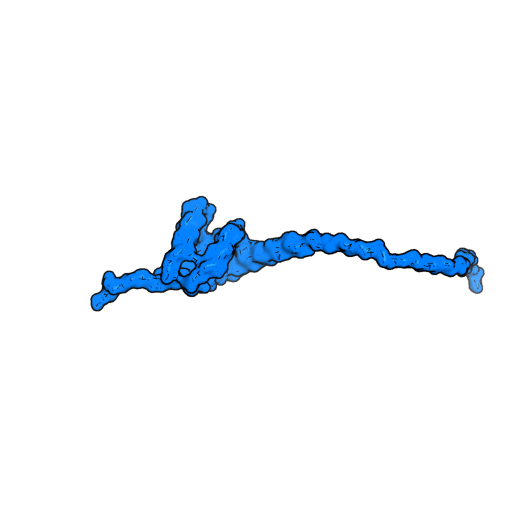58.949 24.334 -42.055 1.00 43.06 113 ASP A N 1
ATOM 845 C CA . ASP A 1 113 ? 60.295 23.892 -42.450 1.00 43.06 113 ASP A CA 1
ATOM 846 C C . ASP A 1 113 ? 61.501 24.854 -42.424 1.00 43.06 113 ASP A C 1
ATOM 848 O O . ASP A 1 113 ? 61.794 25.517 -43.414 1.00 43.06 113 ASP A O 1
ATOM 852 N N . HIS A 1 114 ? 62.288 24.794 -41.338 1.00 39.59 114 HIS A N 1
ATOM 853 C CA . HIS A 1 114 ? 63.666 24.241 -41.243 1.00 39.59 114 HIS A CA 1
ATOM 854 C C . HIS A 1 114 ? 64.344 24.695 -39.941 1.00 39.59 114 HIS A C 1
ATOM 856 O O . HIS A 1 114 ? 64.454 25.921 -39.715 1.00 39.59 114 HIS A O 1
#

Foldseek 3Di:
DVPPDDDAEDEQAPPLDDDPVSVVVLLVQLVDQHEYEYEHRSLVNVLVDVVCVVSNVPRPHHYHYDYDPVSVVSNVVSVVVVVVVVVPPPPPPPPDDDDDDDDDDDDDDDDDDD

Organism: NCBI:txid2899244